Protein AF-A0A833HMA2-F1 (afdb_monomer_lite)

Radius of gyration: 12.28 Å; chains: 1; bounding box: 27×28×27 Å

Sequence (83 aa):
MNTNDIDRNMSTDELLGLWVQYSNEALKGGNKDLENVEARQKLNAALATKGVSAIEIYRIANDEYTLKFIYRGSKRSKVIPIK

Structure (mmCIF, N/CA/C/O backbone):
data_AF-A0A833HMA2-F1
#
_entry.id   AF-A0A833HMA2-F1
#
loop_
_atom_site.group_PDB
_atom_site.id
_atom_site.type_symbol
_atom_site.label_atom_id
_atom_site.label_alt_id
_atom_site.label_comp_id
_atom_site.label_asym_id
_atom_site.label_entity_id
_atom_site.label_seq_id
_atom_site.pdbx_PDB_ins_code
_atom_site.Cartn_x
_atom_site.Cartn_y
_atom_site.Cartn_z
_atom_site.occupancy
_atom_site.B_iso_or_equiv
_atom_site.auth_seq_id
_atom_site.auth_comp_id
_atom_site.auth_asym_id
_atom_site.auth_atom_id
_atom_site.pdbx_PDB_model_num
ATOM 1 N N . MET A 1 1 ? 9.155 10.863 -10.089 1.00 47.22 1 MET A N 1
ATOM 2 C CA . MET A 1 1 ? 7.802 11.287 -9.664 1.00 47.22 1 MET A CA 1
ATOM 3 C C . MET A 1 1 ? 7.956 12.309 -8.545 1.00 47.22 1 MET A C 1
ATOM 5 O O . MET A 1 1 ? 8.787 12.084 -7.679 1.00 47.22 1 MET A O 1
ATOM 9 N N . ASN A 1 2 ? 7.239 13.437 -8.588 1.00 42.16 2 ASN A N 1
ATOM 10 C CA . ASN A 1 2 ? 7.301 14.464 -7.538 1.00 42.16 2 ASN A CA 1
ATOM 11 C C . ASN A 1 2 ? 6.656 13.926 -6.247 1.00 42.16 2 ASN A C 1
ATOM 13 O O . ASN A 1 2 ? 5.564 13.372 -6.282 1.00 42.16 2 ASN A O 1
ATOM 17 N N . THR A 1 3 ? 7.298 14.114 -5.096 1.00 48.69 3 THR A N 1
ATOM 18 C CA . THR A 1 3 ? 6.830 13.668 -3.765 1.00 48.69 3 THR A CA 1
ATOM 19 C C . THR A 1 3 ? 5.678 14.514 -3.187 1.00 48.69 3 THR A C 1
ATOM 21 O O . THR A 1 3 ? 5.303 14.356 -2.021 1.00 48.69 3 THR A O 1
ATOM 24 N N . ASN A 1 4 ? 5.094 15.397 -4.006 1.00 53.38 4 ASN A N 1
ATOM 25 C CA . ASN A 1 4 ? 4.107 16.412 -3.625 1.00 53.38 4 ASN A CA 1
ATOM 26 C C . ASN A 1 4 ? 2.635 16.006 -3.846 1.00 53.38 4 ASN A C 1
ATOM 28 O O . ASN A 1 4 ? 1.755 16.756 -3.440 1.00 53.38 4 ASN A O 1
ATOM 32 N N . ASP A 1 5 ? 2.349 14.831 -4.416 1.00 58.97 5 ASP A N 1
ATOM 33 C CA . ASP A 1 5 ? 0.988 14.452 -4.848 1.00 58.97 5 ASP A CA 1
ATOM 34 C C . ASP A 1 5 ? 0.241 13.482 -3.905 1.00 58.97 5 ASP A C 1
ATOM 36 O O . ASP A 1 5 ? -0.775 12.898 -4.281 1.00 58.97 5 ASP A O 1
ATOM 40 N N . ILE A 1 6 ? 0.696 13.289 -2.660 1.00 65.56 6 ILE A N 1
ATOM 41 C CA . ILE A 1 6 ? -0.086 12.533 -1.661 1.00 65.56 6 ILE A CA 1
ATOM 42 C C . ILE A 1 6 ? -1.139 13.471 -1.057 1.00 65.56 6 ILE A C 1
ATOM 44 O O . ILE A 1 6 ? -0.941 14.057 0.012 1.00 65.56 6 ILE A O 1
ATOM 48 N N . ASP A 1 7 ? -2.268 13.616 -1.751 1.00 69.56 7 ASP A N 1
ATOM 49 C CA . ASP A 1 7 ? -3.437 14.334 -1.242 1.00 69.56 7 ASP A CA 1
ATOM 50 C C . ASP A 1 7 ? -4.213 13.451 -0.240 1.00 69.56 7 ASP A C 1
ATOM 52 O O . ASP A 1 7 ? -4.523 12.282 -0.481 1.00 69.56 7 ASP A O 1
ATOM 56 N N . ARG A 1 8 ? -4.579 14.023 0.912 1.00 65.62 8 ARG A N 1
ATOM 57 C CA . ARG A 1 8 ? -5.423 13.371 1.933 1.00 65.62 8 ARG A CA 1
ATOM 58 C C . ARG A 1 8 ? -6.834 13.050 1.417 1.00 65.62 8 ARG A C 1
ATOM 60 O O . ARG A 1 8 ? -7.526 12.195 1.989 1.00 65.62 8 ARG A O 1
ATOM 67 N N . ASN A 1 9 ? -7.258 13.717 0.346 1.00 77.44 9 ASN A N 1
ATOM 68 C CA . ASN A 1 9 ? -8.540 13.496 -0.313 1.00 77.44 9 ASN A CA 1
ATOM 69 C C . ASN A 1 9 ? -8.555 12.261 -1.219 1.00 77.44 9 ASN A C 1
ATOM 71 O O . ASN A 1 9 ? -9.643 11.806 -1.571 1.00 77.44 9 ASN A O 1
ATOM 75 N N . MET A 1 10 ? -7.396 11.670 -1.530 1.00 84.50 10 MET A N 1
ATOM 76 C CA . MET A 1 10 ? -7.331 10.447 -2.326 1.00 84.50 10 MET A CA 1
ATOM 77 C C . MET A 1 10 ? -8.137 9.310 -1.686 1.00 84.50 10 MET A C 1
ATOM 79 O O . MET A 1 10 ? -8.213 9.140 -0.454 1.00 84.50 10 MET A O 1
ATOM 83 N N . SER A 1 11 ? -8.749 8.508 -2.549 1.00 89.69 11 SER A N 1
ATOM 84 C CA . SER A 1 11 ? -9.408 7.269 -2.167 1.00 89.69 11 SER A CA 1
ATOM 85 C C . SER A 1 11 ? -8.386 6.235 -1.687 1.00 89.69 11 SER A C 1
ATOM 87 O O . SER A 1 11 ? -7.197 6.285 -2.002 1.00 89.69 11 SER A O 1
ATOM 89 N N . THR A 1 12 ? -8.853 5.244 -0.925 1.00 89.25 12 THR A N 1
ATOM 90 C CA . THR A 1 12 ? -8.004 4.120 -0.506 1.00 89.25 12 THR A CA 1
ATOM 91 C C . THR A 1 12 ? -7.369 3.406 -1.701 1.00 89.25 12 THR A C 1
ATOM 93 O O . THR A 1 12 ? -6.227 2.972 -1.609 1.00 89.25 12 THR A O 1
ATOM 96 N N . ASP A 1 13 ? -8.080 3.319 -2.821 1.00 89.31 13 ASP A N 1
ATOM 97 C CA . ASP A 1 13 ? -7.607 2.637 -4.022 1.00 89.31 13 ASP A CA 1
ATOM 98 C C . ASP A 1 13 ? -6.473 3.388 -4.712 1.00 89.31 13 ASP A C 1
ATOM 100 O O . ASP A 1 13 ? -5.482 2.772 -5.099 1.00 89.31 13 ASP A O 1
ATOM 104 N N . GLU A 1 14 ? -6.581 4.711 -4.801 1.00 89.94 14 GLU A N 1
ATOM 105 C CA . GLU A 1 14 ? -5.516 5.56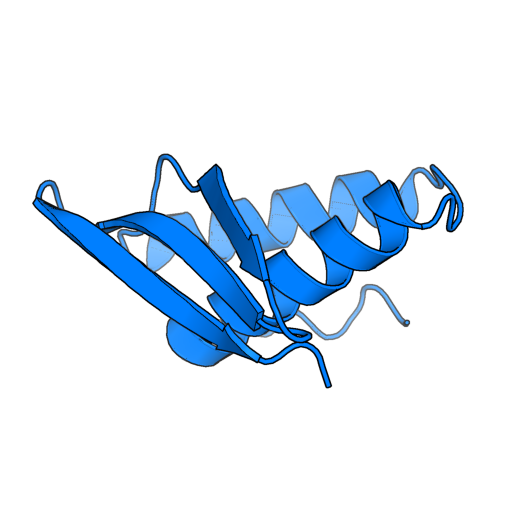4 -5.330 1.00 89.94 14 GLU A CA 1
ATOM 106 C C . GLU A 1 14 ? -4.267 5.501 -4.449 1.00 89.94 14 GLU A C 1
ATOM 108 O O . GLU A 1 14 ? -3.160 5.324 -4.954 1.00 89.94 14 GLU A O 1
ATOM 113 N N . LEU A 1 15 ? -4.442 5.549 -3.124 1.00 90.81 15 LEU A N 1
ATOM 114 C CA . LEU A 1 15 ? -3.332 5.436 -2.178 1.00 90.81 15 LEU A CA 1
ATOM 115 C C . LEU A 1 15 ? -2.639 4.064 -2.263 1.00 90.81 15 LEU A C 1
ATOM 117 O O . LEU A 1 15 ? -1.412 3.986 -2.213 1.00 90.81 15 LEU A O 1
ATOM 121 N N . LEU A 1 16 ? -3.396 2.973 -2.417 1.00 90.44 16 LEU A N 1
ATOM 122 C CA . LEU A 1 16 ? -2.818 1.641 -2.628 1.00 90.44 16 LEU A CA 1
ATOM 123 C C . LEU A 1 16 ? -2.111 1.537 -3.991 1.00 90.44 16 LEU A C 1
ATOM 125 O O . LEU A 1 16 ? -1.077 0.877 -4.089 1.00 90.44 16 LEU A O 1
ATOM 129 N N . GLY A 1 17 ? -2.629 2.214 -5.020 1.00 89.81 17 GLY A N 1
ATOM 130 C CA . GLY A 1 17 ? -1.992 2.335 -6.332 1.00 89.81 17 GLY A CA 1
ATOM 131 C C . GLY A 1 17 ? -0.630 3.021 -6.254 1.00 89.81 17 GLY A C 1
ATOM 132 O O . GLY A 1 17 ? 0.371 2.451 -6.689 1.00 89.81 17 GLY A O 1
ATOM 133 N N . LEU A 1 18 ? -0.569 4.188 -5.606 1.00 88.56 18 LEU A N 1
ATOM 134 C CA . LEU A 1 18 ? 0.691 4.882 -5.326 1.00 88.56 18 LEU A CA 1
ATOM 135 C C . LEU A 1 18 ? 1.655 3.987 -4.542 1.00 88.56 18 LEU A C 1
ATOM 137 O O . LEU A 1 18 ? 2.846 3.934 -4.839 1.00 88.56 18 LEU A O 1
ATOM 141 N N . TRP A 1 19 ? 1.150 3.229 -3.566 1.00 88.50 19 TRP A N 1
ATOM 142 C CA . TRP A 1 19 ? 1.989 2.367 -2.731 1.00 88.50 19 TRP A CA 1
ATOM 143 C C . TRP A 1 19 ? 2.668 1.270 -3.556 1.00 88.50 19 TRP A C 1
ATOM 145 O O . TRP A 1 19 ? 3.843 0.956 -3.334 1.00 88.50 19 TRP A O 1
ATOM 155 N N . VAL A 1 20 ? 1.950 0.716 -4.538 1.00 88.38 20 VAL A N 1
ATOM 156 C CA . VAL A 1 20 ? 2.495 -0.236 -5.515 1.00 88.38 20 VAL A CA 1
ATOM 157 C C . VAL A 1 20 ? 3.517 0.431 -6.419 1.00 88.38 20 VAL A C 1
ATOM 159 O O . VAL A 1 20 ? 4.587 -0.142 -6.602 1.00 88.38 20 VAL A O 1
ATOM 162 N N . GLN A 1 21 ? 3.244 1.636 -6.927 1.00 85.19 21 GLN A N 1
ATOM 163 C CA . GLN A 1 21 ? 4.186 2.372 -7.777 1.00 85.19 21 GLN A CA 1
ATOM 164 C C . GLN A 1 21 ? 5.518 2.617 -7.062 1.00 85.19 21 GLN A C 1
ATOM 166 O O . GLN A 1 21 ? 6.553 2.172 -7.557 1.00 85.19 21 GLN A O 1
ATOM 171 N N . TYR A 1 22 ? 5.492 3.180 -5.850 1.00 82.06 22 TYR A N 1
ATOM 172 C CA . TYR A 1 22 ? 6.702 3.379 -5.042 1.00 82.06 22 TYR A CA 1
ATOM 173 C C . TYR A 1 22 ? 7.425 2.063 -4.731 1.00 82.06 22 TYR A C 1
ATOM 175 O O . TYR A 1 22 ? 8.655 1.995 -4.733 1.00 82.06 22 TYR A O 1
ATOM 183 N N . SER A 1 23 ? 6.677 0.990 -4.461 1.00 81.19 23 SER A N 1
ATOM 184 C CA . SER A 1 23 ? 7.276 -0.322 -4.195 1.00 81.19 23 SER A CA 1
ATOM 185 C C . SER A 1 23 ? 7.921 -0.926 -5.445 1.00 81.19 23 SER A C 1
ATOM 187 O O . SER A 1 23 ? 8.977 -1.543 -5.348 1.00 81.19 23 SER A O 1
ATOM 189 N N . ASN A 1 24 ? 7.315 -0.744 -6.615 1.00 81.56 24 ASN A N 1
ATOM 190 C CA . ASN A 1 24 ? 7.838 -1.193 -7.899 1.00 81.56 24 ASN A CA 1
ATOM 191 C C . ASN A 1 24 ? 9.089 -0.403 -8.313 1.00 81.56 24 ASN A C 1
ATOM 193 O O . ASN A 1 24 ? 10.072 -1.017 -8.719 1.00 81.56 24 ASN A O 1
ATOM 197 N N . GLU A 1 25 ? 9.104 0.921 -8.139 1.00 77.19 25 GLU A N 1
ATOM 198 C CA . GLU A 1 25 ? 10.299 1.746 -8.372 1.00 77.19 25 GLU A CA 1
ATOM 199 C C . GLU A 1 25 ? 11.470 1.303 -7.483 1.00 77.19 25 GLU A C 1
ATOM 201 O O . GLU A 1 25 ? 12.575 1.080 -7.984 1.00 77.19 25 GLU A O 1
ATOM 206 N N . ALA A 1 26 ? 11.211 1.062 -6.192 1.00 73.62 26 ALA A N 1
ATOM 207 C CA . ALA A 1 26 ? 12.221 0.568 -5.258 1.00 73.62 26 ALA A CA 1
ATOM 208 C C . ALA A 1 26 ? 12.754 -0.832 -5.629 1.00 73.62 26 ALA A C 1
ATOM 210 O O . ALA A 1 26 ? 13.939 -1.111 -5.442 1.00 73.62 26 ALA A O 1
ATOM 211 N N . LEU A 1 27 ? 11.898 -1.720 -6.155 1.00 73.56 27 LEU A N 1
ATOM 212 C CA . LEU A 1 27 ? 12.288 -3.065 -6.603 1.00 73.56 27 LEU A CA 1
ATOM 213 C C . LEU A 1 27 ? 13.077 -3.046 -7.919 1.00 73.56 27 LEU A C 1
ATOM 215 O O . LEU A 1 27 ? 13.987 -3.853 -8.090 1.00 73.56 27 LEU A O 1
ATOM 219 N N . LYS A 1 28 ? 12.769 -2.115 -8.829 1.00 74.00 28 LYS A N 1
ATOM 220 C CA . LYS A 1 28 ? 13.462 -1.942 -10.119 1.00 74.00 28 LYS A CA 1
ATOM 221 C C . LYS A 1 28 ? 14.835 -1.264 -9.994 1.00 74.00 28 LYS A C 1
ATOM 223 O O . LYS A 1 28 ? 15.464 -0.975 -11.007 1.00 74.00 28 LYS A O 1
ATOM 228 N N . GLY A 1 29 ? 15.313 -1.017 -8.773 1.00 64.06 29 GLY A N 1
ATOM 229 C CA . GLY A 1 29 ? 16.585 -0.335 -8.528 1.00 64.06 29 GLY A CA 1
ATOM 230 C C . GLY A 1 29 ? 16.527 1.174 -8.779 1.00 64.06 29 GLY A C 1
ATOM 231 O O . GLY A 1 29 ? 17.575 1.814 -8.818 1.00 64.06 29 GLY A O 1
ATOM 232 N N . GLY A 1 30 ? 15.324 1.742 -8.929 1.00 56.72 30 GLY A N 1
ATOM 233 C CA . GLY A 1 30 ? 15.113 3.184 -8.951 1.00 56.72 30 GLY A CA 1
ATOM 234 C C . GLY A 1 30 ? 15.497 3.769 -7.596 1.00 56.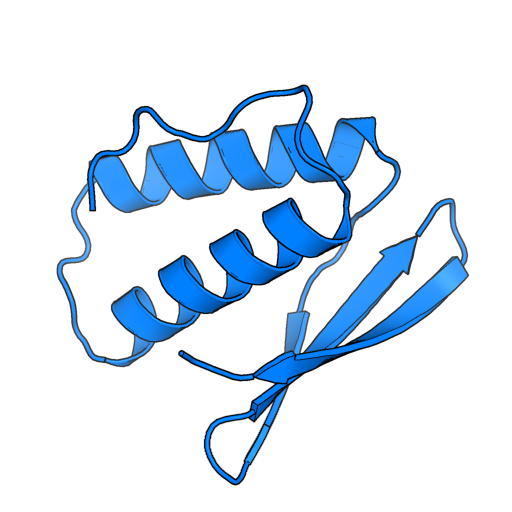72 30 GLY A C 1
ATOM 235 O O . GLY A 1 30 ? 15.076 3.253 -6.562 1.00 56.72 30 GLY A O 1
ATOM 236 N N . ASN A 1 31 ? 16.362 4.782 -7.630 1.00 53.06 31 ASN A N 1
ATOM 237 C CA . ASN A 1 31 ? 16.998 5.466 -6.507 1.00 53.06 31 ASN A CA 1
ATOM 238 C C . ASN A 1 31 ? 16.380 5.225 -5.116 1.00 53.06 31 ASN A C 1
ATOM 240 O O . ASN A 1 31 ? 15.230 5.569 -4.830 1.00 53.06 31 ASN A O 1
ATOM 244 N N . LYS A 1 32 ? 17.220 4.749 -4.191 1.00 57.06 32 LYS A N 1
ATOM 245 C CA . LYS A 1 32 ? 16.967 4.768 -2.741 1.00 57.06 32 LYS A CA 1
ATOM 246 C C . LYS A 1 32 ? 17.120 6.188 -2.172 1.00 57.06 32 LYS A C 1
ATOM 248 O O . LYS A 1 32 ? 17.750 6.366 -1.132 1.00 57.06 32 LYS A O 1
ATOM 253 N N . ASP A 1 33 ? 16.604 7.193 -2.872 1.00 59.84 33 ASP A N 1
ATOM 254 C CA . ASP A 1 33 ? 16.679 8.574 -2.412 1.00 59.84 33 ASP A CA 1
ATOM 255 C C . ASP A 1 33 ? 15.807 8.743 -1.165 1.00 59.84 33 ASP A C 1
ATOM 257 O O . ASP A 1 33 ? 14.736 8.144 -1.038 1.00 59.84 33 ASP A O 1
ATOM 261 N N . LEU A 1 34 ? 16.278 9.563 -0.226 1.00 57.75 34 LEU A N 1
ATOM 262 C CA . LEU A 1 34 ? 15.567 9.909 1.010 1.00 57.75 34 LEU A CA 1
ATOM 263 C C . LEU A 1 34 ? 14.137 10.409 0.736 1.00 57.75 34 LEU A C 1
ATOM 265 O O . LEU A 1 34 ? 13.225 10.122 1.511 1.00 57.75 34 LEU A O 1
ATOM 269 N N . GLU A 1 35 ? 13.921 11.047 -0.416 1.00 61.94 35 GLU A N 1
ATOM 270 C CA . GLU A 1 35 ? 12.607 11.473 -0.906 1.00 61.94 35 GLU A CA 1
ATOM 271 C C . GLU A 1 35 ? 11.602 10.313 -1.033 1.00 61.94 35 GLU A C 1
ATOM 273 O O . GLU A 1 35 ? 10.433 10.456 -0.664 1.00 61.94 35 GLU A O 1
ATOM 278 N N . ASN A 1 36 ? 12.049 9.126 -1.457 1.00 70.00 36 ASN A N 1
ATOM 279 C CA . ASN A 1 36 ? 11.195 7.939 -1.543 1.00 70.00 36 ASN A CA 1
ATOM 280 C C . ASN A 1 36 ? 10.825 7.392 -0.157 1.00 70.00 36 ASN A C 1
ATOM 282 O O . ASN A 1 36 ? 9.747 6.817 0.019 1.00 70.00 36 ASN A O 1
ATOM 286 N N . VAL A 1 37 ? 11.684 7.588 0.848 1.00 73.69 37 VAL A N 1
ATOM 287 C CA . VAL A 1 37 ? 11.403 7.182 2.232 1.00 73.69 37 VAL A CA 1
ATOM 288 C C . VAL A 1 37 ? 10.342 8.092 2.850 1.00 73.69 37 VAL A C 1
ATOM 290 O O . VAL A 1 37 ? 9.361 7.589 3.404 1.00 73.69 37 VAL A O 1
ATOM 293 N N . GLU A 1 38 ? 10.486 9.412 2.716 1.00 79.69 38 GLU A N 1
ATOM 294 C CA . GLU A 1 38 ? 9.508 10.376 3.234 1.00 79.69 38 GLU A CA 1
ATOM 295 C C . GLU A 1 38 ? 8.145 10.249 2.544 1.00 79.69 38 GLU A C 1
ATOM 297 O O . GLU A 1 38 ? 7.109 10.234 3.216 1.00 79.69 38 GLU A O 1
ATOM 302 N N . ALA A 1 39 ? 8.124 10.090 1.217 1.00 79.44 39 ALA A N 1
ATOM 303 C CA . ALA A 1 39 ? 6.888 9.861 0.475 1.00 79.44 39 ALA A CA 1
ATOM 304 C C . ALA A 1 39 ? 6.174 8.590 0.958 1.00 79.44 39 ALA A C 1
ATOM 306 O O . ALA A 1 39 ? 4.970 8.603 1.222 1.00 79.44 39 ALA A O 1
ATOM 307 N N . ARG A 1 40 ? 6.918 7.502 1.186 1.00 81.12 40 ARG A N 1
ATOM 308 C CA . ARG A 1 40 ? 6.348 6.247 1.690 1.00 81.12 40 ARG A CA 1
ATOM 309 C C . ARG A 1 40 ? 5.815 6.371 3.117 1.00 81.12 40 ARG A C 1
ATOM 311 O O . ARG A 1 40 ? 4.781 5.780 3.428 1.00 81.12 40 ARG A O 1
ATOM 318 N N . GLN A 1 41 ? 6.465 7.155 3.978 1.00 84.31 41 GLN A N 1
ATOM 319 C CA . GLN A 1 41 ? 5.952 7.453 5.319 1.00 84.31 41 GLN A CA 1
ATOM 320 C C . GLN A 1 41 ? 4.643 8.249 5.263 1.00 84.31 41 GLN A C 1
ATOM 322 O O . GLN A 1 41 ? 3.668 7.857 5.909 1.00 84.31 41 GLN A O 1
ATOM 327 N N . LYS A 1 42 ? 4.583 9.313 4.449 1.00 87.19 42 LYS A N 1
ATOM 328 C CA . LYS A 1 42 ? 3.357 10.105 4.234 1.00 87.19 42 LYS A CA 1
ATOM 329 C C . LYS A 1 42 ? 2.220 9.241 3.688 1.00 87.19 42 LYS A C 1
ATOM 331 O O . LYS A 1 42 ? 1.090 9.338 4.163 1.00 87.19 42 LYS A O 1
ATOM 336 N N . LEU A 1 43 ? 2.528 8.348 2.751 1.00 89.50 43 LEU A N 1
ATOM 337 C CA . LEU A 1 43 ? 1.556 7.445 2.147 1.00 89.50 43 LEU A CA 1
ATOM 338 C C . LEU A 1 43 ? 1.003 6.431 3.153 1.00 89.50 43 LEU A C 1
ATOM 340 O O . LEU A 1 43 ? -0.209 6.240 3.246 1.00 89.50 43 LEU A O 1
ATOM 344 N N . ASN A 1 44 ? 1.880 5.823 3.953 1.00 88.75 44 ASN A N 1
ATOM 345 C CA . ASN A 1 44 ? 1.470 4.920 5.025 1.00 88.75 44 ASN A CA 1
ATOM 346 C C . ASN A 1 44 ? 0.607 5.645 6.069 1.00 88.75 44 ASN A C 1
ATOM 348 O O . ASN A 1 44 ? -0.377 5.077 6.537 1.00 88.75 44 ASN A O 1
ATOM 352 N N . ALA A 1 45 ? 0.925 6.901 6.403 1.00 89.75 45 ALA A N 1
ATOM 353 C CA . ALA A 1 45 ? 0.104 7.709 7.303 1.00 89.75 45 ALA A CA 1
ATOM 354 C C . ALA A 1 45 ? -1.283 8.001 6.702 1.00 89.75 45 ALA A C 1
ATOM 356 O O . ALA A 1 45 ? -2.294 7.824 7.381 1.00 89.75 45 ALA A O 1
ATOM 357 N N . ALA A 1 46 ? -1.359 8.373 5.420 1.00 90.25 46 ALA A N 1
ATOM 358 C CA . ALA A 1 46 ? -2.630 8.573 4.724 1.00 90.25 46 ALA A CA 1
ATOM 359 C C . ALA A 1 46 ? -3.481 7.290 4.722 1.00 90.25 46 ALA A C 1
ATOM 361 O O . ALA A 1 46 ? -4.654 7.321 5.095 1.00 90.25 46 ALA A O 1
ATOM 362 N N . LEU A 1 47 ? -2.879 6.141 4.408 1.00 92.06 47 LEU A N 1
ATOM 363 C CA . LEU A 1 47 ? -3.533 4.830 4.454 1.00 92.06 47 LEU A CA 1
ATOM 364 C C . LEU A 1 47 ? -4.019 4.482 5.869 1.00 92.06 47 LEU A C 1
ATOM 366 O O . LEU A 1 47 ? -5.169 4.064 6.031 1.00 92.06 47 LE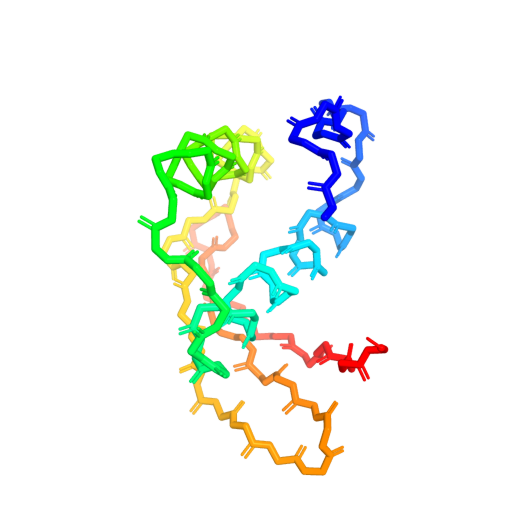U A O 1
ATOM 370 N N . ALA A 1 48 ? -3.213 4.760 6.896 1.00 91.50 48 ALA A N 1
ATOM 371 C CA . ALA A 1 48 ? -3.592 4.568 8.292 1.00 91.50 48 ALA A CA 1
ATOM 372 C C . ALA A 1 48 ? -4.824 5.400 8.681 1.00 91.50 48 ALA A C 1
ATOM 374 O O . ALA A 1 48 ? -5.744 4.862 9.297 1.00 91.50 48 ALA A O 1
ATOM 375 N N . THR A 1 49 ? -4.919 6.667 8.252 1.00 90.88 49 THR A N 1
ATOM 376 C CA . THR A 1 49 ? -6.119 7.493 8.515 1.00 90.88 49 THR A CA 1
ATOM 377 C C . THR A 1 49 ? -7.385 6.954 7.845 1.00 90.88 49 THR A C 1
ATOM 379 O O . THR A 1 49 ? -8.488 7.167 8.346 1.00 90.88 49 THR A O 1
ATOM 382 N N . LYS A 1 50 ? -7.253 6.197 6.748 1.00 89.88 50 LYS A N 1
ATOM 383 C CA . LYS A 1 50 ? -8.376 5.507 6.086 1.00 89.88 50 LYS A CA 1
ATOM 384 C C .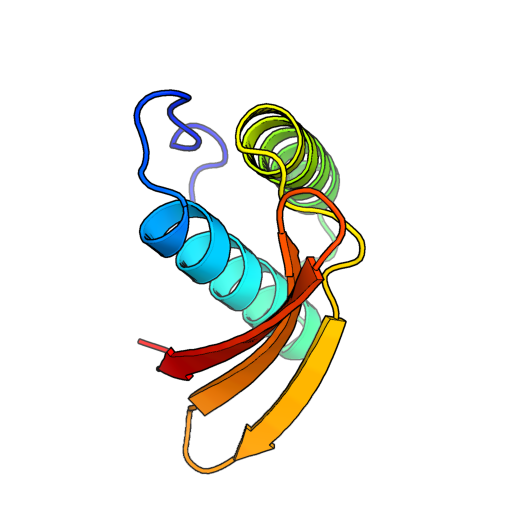 LYS A 1 50 ? -8.688 4.144 6.726 1.00 89.88 50 LYS A C 1
ATOM 386 O O . LYS A 1 50 ? -9.647 3.483 6.326 1.00 89.88 50 LYS A O 1
ATOM 391 N N . GLY A 1 51 ? -7.914 3.729 7.730 1.00 92.44 51 GLY A N 1
ATOM 392 C CA . GLY A 1 51 ? -8.044 2.450 8.422 1.00 92.44 51 GLY A CA 1
ATOM 393 C C . GLY A 1 51 ? -7.316 1.295 7.736 1.00 92.44 51 GLY A C 1
ATOM 394 O O . GLY A 1 51 ? -7.643 0.145 8.019 1.00 92.44 51 GLY A O 1
ATOM 395 N N . VAL A 1 52 ? -6.372 1.572 6.833 1.00 94.81 52 VAL A N 1
ATOM 396 C CA . VAL A 1 52 ? -5.515 0.562 6.202 1.00 94.81 52 VAL A CA 1
ATOM 397 C C . VAL A 1 52 ? -4.200 0.434 6.972 1.00 94.81 52 VAL A C 1
ATOM 399 O O . VAL A 1 52 ? -3.536 1.429 7.246 1.00 94.81 52 VAL A O 1
ATOM 402 N N . SER A 1 53 ? -3.787 -0.789 7.286 1.00 93.00 53 SER A N 1
ATOM 403 C CA . SER A 1 53 ? -2.505 -1.091 7.929 1.00 93.00 53 SER A CA 1
ATOM 404 C C . SER A 1 53 ? -1.936 -2.431 7.452 1.00 93.00 53 SER A C 1
ATOM 406 O O . SER A 1 53 ? -2.596 -3.161 6.712 1.00 93.00 53 SER A O 1
ATOM 408 N N . ALA A 1 54 ? -0.699 -2.748 7.858 1.00 92.38 54 ALA A N 1
ATOM 409 C CA . ALA A 1 54 ? -0.019 -4.015 7.557 1.00 92.38 54 ALA A CA 1
ATOM 410 C C . ALA A 1 54 ? -0.058 -4.399 6.063 1.00 92.38 54 ALA A C 1
ATOM 412 O O . ALA A 1 54 ? -0.448 -5.507 5.704 1.00 92.38 54 ALA A O 1
ATOM 413 N N . ILE A 1 55 ? 0.285 -3.445 5.195 1.00 92.25 55 ILE A N 1
ATOM 414 C CA . ILE A 1 55 ? 0.280 -3.637 3.744 1.00 92.25 55 ILE A CA 1
ATOM 415 C C . ILE A 1 55 ? 1.526 -4.423 3.338 1.00 92.25 55 ILE A C 1
ATOM 417 O O . ILE A 1 55 ? 2.646 -4.026 3.658 1.00 92.25 55 ILE A O 1
ATOM 421 N N . GLU A 1 56 ? 1.328 -5.504 2.595 1.00 91.31 56 GLU A N 1
ATOM 422 C CA . GLU A 1 56 ? 2.388 -6.343 2.048 1.00 91.31 56 GLU A CA 1
ATOM 423 C C . GLU A 1 56 ? 2.077 -6.751 0.602 1.00 91.31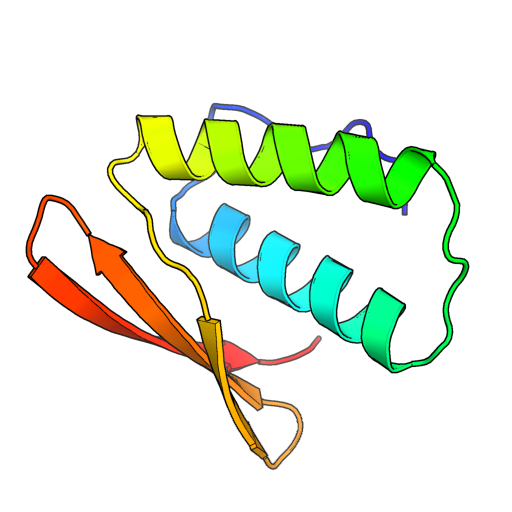 56 GLU A C 1
ATOM 425 O O . GLU A 1 56 ? 0.915 -6.872 0.199 1.00 91.31 56 GLU A O 1
ATOM 430 N N . ILE A 1 57 ? 3.128 -6.993 -0.183 1.00 91.25 57 ILE A N 1
ATOM 431 C CA . ILE A 1 57 ? 3.001 -7.587 -1.516 1.00 91.25 57 ILE A CA 1
ATOM 432 C C . ILE A 1 57 ? 2.968 -9.100 -1.336 1.00 91.25 57 ILE A C 1
ATOM 434 O O . ILE A 1 57 ? 3.961 -9.703 -0.943 1.00 91.25 57 ILE A O 1
ATOM 438 N N . TYR A 1 58 ? 1.831 -9.713 -1.646 1.00 91.50 58 TYR A N 1
ATOM 439 C CA . TYR A 1 58 ? 1.662 -11.159 -1.568 1.00 91.50 58 TYR A CA 1
ATOM 440 C C . TYR A 1 58 ? 2.112 -11.876 -2.845 1.00 91.50 58 TYR A C 1
ATOM 442 O O . TYR A 1 58 ? 2.646 -12.981 -2.778 1.00 91.50 58 TYR A O 1
ATOM 450 N N . ARG A 1 59 ? 1.878 -11.272 -4.016 1.00 90.62 59 ARG A N 1
ATOM 451 C CA . ARG A 1 59 ? 2.253 -11.844 -5.317 1.00 90.62 59 ARG A CA 1
ATOM 452 C C . ARG A 1 59 ? 2.529 -10.745 -6.335 1.00 90.62 59 ARG A C 1
ATOM 454 O O . ARG A 1 59 ? 1.843 -9.728 -6.327 1.00 90.62 59 ARG A O 1
ATOM 461 N N . ILE A 1 60 ? 3.478 -11.004 -7.231 1.00 89.31 60 ILE A N 1
ATOM 462 C CA . ILE A 1 60 ? 3.738 -10.213 -8.437 1.00 89.31 60 ILE A CA 1
ATOM 463 C C . ILE A 1 60 ? 3.609 -11.163 -9.633 1.00 89.31 60 ILE A C 1
ATOM 465 O O . ILE A 1 60 ? 4.287 -12.192 -9.663 1.00 89.31 60 ILE A O 1
ATOM 469 N N . ALA A 1 61 ? 2.705 -10.883 -10.570 1.00 88.19 61 ALA A N 1
ATOM 470 C CA . ALA A 1 61 ? 2.523 -11.682 -11.785 1.00 88.19 61 ALA A CA 1
ATOM 471 C C . ALA A 1 61 ? 1.883 -10.841 -12.894 1.00 88.19 61 ALA A C 1
ATOM 473 O O . ALA A 1 61 ? 0.982 -10.074 -12.593 1.00 88.19 61 ALA A O 1
ATOM 474 N N . ASN A 1 62 ? 2.301 -11.027 -14.152 1.00 84.62 62 ASN A N 1
ATOM 475 C CA . ASN A 1 62 ? 1.689 -10.399 -15.336 1.00 84.62 62 ASN A CA 1
ATOM 476 C C . ASN A 1 62 ? 1.456 -8.880 -15.197 1.00 84.62 62 ASN A C 1
ATOM 478 O O . ASN A 1 62 ? 0.365 -8.403 -15.480 1.00 84.62 62 ASN A O 1
ATOM 482 N N . ASP A 1 63 ? 2.455 -8.140 -14.708 1.00 84.56 63 ASP A N 1
ATOM 483 C CA . ASP A 1 63 ? 2.345 -6.699 -14.427 1.00 84.56 63 ASP A CA 1
ATOM 484 C C . ASP A 1 63 ? 1.241 -6.327 -13.421 1.00 84.56 63 ASP A C 1
ATOM 486 O O . ASP A 1 63 ? 0.735 -5.210 -13.403 1.00 84.56 63 ASP A O 1
ATOM 490 N N . GLU A 1 64 ? 0.891 -7.242 -12.518 1.00 90.44 64 GLU A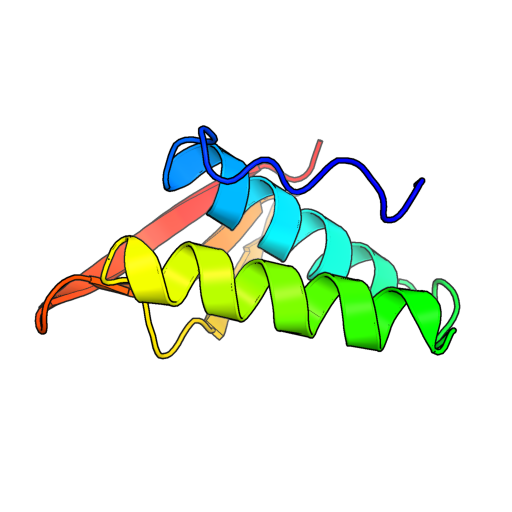 N 1
ATOM 491 C CA . GLU A 1 64 ? -0.061 -7.017 -11.436 1.00 90.44 64 GLU A CA 1
ATOM 492 C C . GLU A 1 64 ? 0.547 -7.359 -10.075 1.00 90.44 64 GLU A C 1
ATOM 494 O O . GLU A 1 64 ? 1.242 -8.365 -9.887 1.00 90.44 64 GLU A O 1
ATOM 499 N N . TYR A 1 65 ? 0.248 -6.514 -9.090 1.00 90.69 65 TYR A N 1
ATOM 500 C CA . TYR A 1 65 ? 0.616 -6.706 -7.695 1.00 90.69 65 TYR A CA 1
ATOM 501 C C . TYR A 1 65 ? -0.625 -7.124 -6.916 1.00 90.69 65 TYR A C 1
ATOM 503 O O . TYR A 1 65 ? -1.614 -6.398 -6.842 1.00 90.69 65 TYR A O 1
ATOM 511 N N . THR A 1 66 ? -0.571 -8.291 -6.281 1.00 93.81 66 THR A N 1
ATOM 512 C CA . THR A 1 66 ? -1.559 -8.680 -5.274 1.00 93.81 66 THR A CA 1
ATOM 513 C C . THR A 1 66 ? -1.088 -8.188 -3.917 1.00 93.81 66 THR A C 1
ATOM 515 O O . THR A 1 66 ? -0.120 -8.710 -3.365 1.00 93.81 66 THR A O 1
ATOM 518 N N . LEU A 1 67 ? -1.791 -7.209 -3.362 1.00 93.94 67 LEU A N 1
ATOM 519 C CA . LEU A 1 67 ? -1.583 -6.724 -2.007 1.00 93.94 67 LEU A CA 1
ATOM 520 C C . LEU A 1 67 ? -2.415 -7.522 -1.011 1.00 93.94 67 LEU A C 1
ATOM 522 O O . LEU A 1 67 ? -3.569 -7.861 -1.287 1.00 93.94 67 LEU A O 1
ATOM 526 N N . LYS A 1 68 ? -1.858 -7.742 0.178 1.00 95.75 68 LYS A N 1
ATOM 527 C CA . LYS A 1 68 ? -2.609 -8.078 1.390 1.00 95.75 68 LYS A CA 1
ATOM 528 C C . LYS A 1 68 ? -2.467 -6.934 2.381 1.00 95.75 68 LYS A C 1
ATOM 530 O O . LYS A 1 68 ? -1.410 -6.325 2.477 1.00 95.75 68 LYS A O 1
ATOM 535 N N . PHE A 1 69 ? -3.550 -6.610 3.071 1.00 95.19 69 PHE A N 1
ATOM 536 C CA . PHE A 1 69 ? -3.569 -5.541 4.063 1.00 95.19 69 PHE A CA 1
ATOM 537 C C . PHE A 1 69 ? -4.687 -5.757 5.077 1.00 95.19 69 PHE A C 1
ATOM 539 O O . PHE A 1 69 ? -5.615 -6.537 4.859 1.00 95.19 69 PHE A O 1
ATOM 546 N N . ILE A 1 70 ? -4.617 -5.048 6.196 1.00 95.81 70 ILE A N 1
ATOM 547 C CA . ILE A 1 70 ? -5.690 -4.963 7.180 1.00 95.81 70 ILE A CA 1
ATOM 548 C C . ILE A 1 70 ? -6.484 -3.692 6.893 1.00 95.81 70 ILE A C 1
ATOM 550 O O . ILE A 1 70 ? -5.922 -2.606 6.859 1.00 95.81 70 ILE A O 1
ATOM 554 N N . TYR A 1 71 ? -7.794 -3.817 6.710 1.00 94.94 71 TYR A N 1
ATOM 555 C CA . TYR A 1 71 ? -8.724 -2.699 6.606 1.00 94.94 71 TYR A CA 1
ATOM 556 C C . TYR A 1 71 ? -9.695 -2.731 7.778 1.00 94.94 71 TYR A C 1
ATOM 558 O O . TYR A 1 71 ? -10.507 -3.653 7.884 1.00 94.94 71 TYR A O 1
ATOM 566 N N . ARG A 1 72 ? -9.601 -1.737 8.668 1.00 92.94 72 ARG A N 1
ATOM 567 C CA . ARG A 1 72 ? -10.450 -1.591 9.862 1.00 92.94 72 ARG A CA 1
ATOM 568 C C . ARG A 1 72 ? -10.540 -2.895 10.674 1.00 92.94 72 ARG A C 1
ATOM 570 O O . ARG A 1 72 ? -11.619 -3.331 11.056 1.00 92.94 72 ARG A O 1
ATOM 577 N N . GLY A 1 73 ? -9.395 -3.556 10.870 1.00 92.88 73 GLY A N 1
ATOM 578 C CA . GLY A 1 73 ? -9.278 -4.819 11.614 1.00 92.88 73 GLY A CA 1
ATOM 579 C C . GLY A 1 73 ? -9.542 -6.096 10.805 1.00 92.88 73 GLY A C 1
ATOM 580 O O . GLY A 1 73 ? -9.279 -7.187 11.298 1.00 92.88 73 GLY A O 1
ATOM 581 N N . SER A 1 74 ? -9.999 -5.994 9.554 1.00 94.69 74 SER A N 1
ATOM 582 C CA . SER A 1 74 ? -10.257 -7.156 8.691 1.00 94.69 74 SER A CA 1
ATOM 583 C C . SER A 1 74 ? -9.154 -7.355 7.659 1.00 94.69 74 SER A C 1
ATOM 585 O O . SER A 1 74 ? -8.776 -6.411 6.969 1.00 94.69 74 SER A O 1
ATOM 587 N N . LYS A 1 75 ? -8.680 -8.591 7.481 1.00 95.75 75 LYS A N 1
ATOM 588 C CA . LYS A 1 75 ? -7.750 -8.920 6.392 1.00 95.75 75 LYS A CA 1
ATOM 589 C C . LYS A 1 75 ? -8.450 -8.767 5.040 1.00 95.75 75 LYS A C 1
ATOM 591 O O . LYS A 1 75 ? -9.552 -9.275 4.836 1.00 95.75 75 LYS A O 1
ATOM 596 N N . ARG A 1 76 ? -7.802 -8.068 4.116 1.00 95.38 76 ARG A N 1
ATOM 597 C CA . ARG A 1 76 ? -8.245 -7.830 2.743 1.00 95.38 76 ARG A CA 1
ATOM 598 C C . ARG A 1 76 ? -7.103 -8.117 1.781 1.00 95.38 76 ARG A C 1
ATOM 600 O O . ARG A 1 76 ? -5.929 -8.098 2.149 1.00 95.38 76 ARG A O 1
ATOM 607 N N . SER A 1 77 ? -7.474 -8.375 0.538 1.00 94.62 77 SER A N 1
ATOM 608 C CA . SER A 1 77 ? -6.541 -8.525 -0.567 1.00 94.62 77 SER A CA 1
ATOM 609 C C . SER A 1 77 ? -7.047 -7.761 -1.772 1.00 94.62 77 SER A C 1
ATOM 611 O O . SER A 1 77 ? -8.254 -7.744 -2.023 1.00 94.62 77 SER A O 1
ATOM 613 N N . LYS A 1 78 ? -6.134 -7.150 -2.521 1.00 94.31 78 LYS A N 1
ATOM 614 C CA . LYS A 1 78 ? -6.476 -6.414 -3.734 1.00 94.31 78 LYS A CA 1
ATOM 615 C C . LYS A 1 78 ? -5.412 -6.597 -4.800 1.00 94.31 78 LYS A C 1
ATOM 617 O O . LYS A 1 78 ? -4.227 -6.539 -4.494 1.00 94.31 78 LYS A O 1
ATOM 622 N N . VAL A 1 79 ? -5.855 -6.800 -6.035 1.00 94.38 79 VAL A N 1
ATOM 623 C CA . VAL A 1 79 ? -4.989 -6.792 -7.213 1.00 94.38 79 VAL A CA 1
ATOM 624 C C . VAL A 1 79 ? -4.913 -5.365 -7.741 1.00 94.38 79 VAL A C 1
ATOM 626 O O . VAL A 1 79 ? -5.942 -4.698 -7.871 1.00 94.38 79 VAL A O 1
ATOM 629 N N . ILE A 1 80 ? -3.696 -4.895 -7.988 1.00 91.75 80 ILE A N 1
ATOM 630 C CA . ILE A 1 80 ? -3.408 -3.574 -8.532 1.00 91.75 80 ILE A CA 1
ATOM 631 C C . ILE A 1 80 ? -2.501 -3.747 -9.751 1.00 91.75 80 ILE A C 1
ATOM 633 O O . ILE A 1 80 ? -1.392 -4.265 -9.596 1.00 91.75 80 ILE A O 1
ATOM 637 N N . PRO A 1 81 ? -2.945 -3.326 -10.946 1.00 88.38 81 PRO A N 1
ATOM 638 C CA . PRO A 1 81 ? -2.105 -3.352 -12.133 1.00 88.38 81 PRO A CA 1
ATOM 639 C C . PRO A 1 81 ? -0.997 -2.301 -12.020 1.00 88.38 81 PRO A C 1
ATOM 641 O O . PRO A 1 81 ? -1.229 -1.174 -11.573 1.00 88.38 81 PRO A O 1
ATOM 644 N N . ILE A 1 82 ? 0.206 -2.671 -12.443 1.00 77.06 82 ILE A N 1
ATOM 645 C CA . ILE A 1 82 ? 1.325 -1.759 -12.642 1.00 77.06 82 ILE A CA 1
ATOM 646 C C . ILE A 1 82 ? 1.066 -1.069 -13.983 1.00 77.06 82 ILE A C 1
ATOM 648 O O . ILE A 1 82 ? 1.102 -1.712 -15.030 1.00 77.06 82 ILE A O 1
ATOM 652 N N . LYS A 1 83 ? 0.741 0.222 -13.945 1.00 65.69 83 LYS A N 1
ATOM 653 C CA . LYS A 1 83 ? 0.707 1.063 -15.146 1.00 65.69 83 LYS A CA 1
ATOM 654 C C . LYS A 1 83 ? 2.080 1.649 -15.426 1.00 65.69 83 LYS A C 1
ATOM 656 O O . LYS A 1 83 ? 2.777 1.968 -14.434 1.00 65.69 83 LYS A O 1
#

Foldseek 3Di:
DDLPPPDLPDDLLVLVLVLVVLVVCVVVVNDPDVSSVVSNVSSQVSNVVQQKADWDFPDDDPQKTWIWIAHVNDIDIDIHGHD

Secondary structure (DSSP, 8-state):
--TT---TTS-HHHHHHHHHHHHHHHHTT----HHHHHHHHHHHHHHHHTTEEEEEEEEEETTEEEEEEEETTEEEEEEEE--

Organism: NCBI:txid1482731

pLDDT: mean 82.28, std 13.6, range [42.16, 95.81]